Protein AF-A0A2G6I1L8-F1 (afdb_monomer_lite)

Foldseek 3Di:
DFADPPPRDDDDPVDQADPPPRHGTDDDPPPPDDPDDPPDPPPDDPDPDDPVRVLVVQLVCLVVVLVVVLVVLQVVCCVPVVDPQVSQLVNLVSVLVSQLSNLCSVCVPPVLSSLVSNLVSQLVNLCSCCVSVVHCPCSVVPVNVVSVVVSVVSVVVVVVVVVCVVVDPVVVVVVVVVVD

Secondary structure (DSSP, 8-state):
--B-TTT--B--TT-SB-TTT-PBP---------SS---PPPPPPPPPPPHHHHHHHHHHHHHHHHHHHHHHHHHHHHHHHSS-SHHHHHHHHHHHHHHHHHHHHH-TT-HHHHHHHHHHHHHHHHHHHHHHTT--TTIIIIIHHHHHHHHHHHHHHHHHHHHHHHH-HHHHHHHHHT--

Radius of gyration: 36.01 Å; chains: 1; bounding box: 36×86×84 Å

Structure (mmCIF, N/CA/C/O backbone):
data_AF-A0A2G6I1L8-F1
#
_entry.id   AF-A0A2G6I1L8-F1
#
loop_
_atom_site.group_PDB
_atom_site.id
_atom_site.type_symbol
_atom_site.label_atom_id
_atom_site.label_alt_id
_atom_site.label_comp_id
_atom_site.label_asym_id
_atom_site.label_entity_id
_atom_site.label_seq_id
_atom_site.pdbx_PDB_ins_code
_atom_site.Cartn_x
_atom_site.Cartn_y
_atom_site.Cartn_z
_atom_site.occupancy
_atom_site.B_iso_or_equiv
_atom_site.auth_seq_id
_atom_site.auth_comp_id
_atom_site.auth_asym_id
_atom_site.auth_atom_id
_atom_site.pdbx_PDB_model_num
ATOM 1 N N . MET A 1 1 ? -15.329 49.234 44.853 1.00 65.06 1 MET A N 1
ATOM 2 C CA . MET A 1 1 ? -14.761 49.860 46.062 1.00 65.06 1 MET A CA 1
ATOM 3 C C . MET A 1 1 ? -13.417 50.461 45.667 1.00 65.06 1 MET A C 1
ATOM 5 O O . MET A 1 1 ? -12.657 49.756 45.006 1.00 65.06 1 MET A O 1
ATOM 9 N N . PRO A 1 2 ? -13.180 51.765 45.887 1.00 75.75 2 PRO A N 1
ATOM 10 C CA . PRO A 1 2 ? -11.922 52.410 45.518 1.00 75.75 2 PRO A CA 1
ATOM 11 C C . PRO A 1 2 ? -10.806 52.133 46.539 1.00 75.75 2 PRO A C 1
ATOM 13 O O . PRO A 1 2 ? -11.040 52.040 47.739 1.00 75.75 2 PRO A O 1
ATOM 16 N N . TYR A 1 3 ? -9.571 52.053 46.046 1.00 84.62 3 TYR A N 1
ATOM 17 C CA . TYR A 1 3 ? -8.359 51.961 46.862 1.00 84.62 3 TYR A CA 1
ATOM 18 C C . TYR A 1 3 ? -7.550 53.249 46.721 1.00 84.62 3 TYR A C 1
ATOM 20 O O . TYR A 1 3 ? -7.507 53.856 45.646 1.00 84.62 3 TYR A O 1
ATOM 28 N N . CYS A 1 4 ? -6.861 53.664 47.782 1.00 85.12 4 CYS A N 1
ATOM 29 C CA . CYS A 1 4 ? -5.903 54.757 47.668 1.00 85.12 4 CYS A CA 1
ATOM 30 C C . CYS A 1 4 ? -4.628 54.264 46.967 1.00 85.12 4 CYS A C 1
ATOM 32 O O . CYS A 1 4 ? -3.923 53.406 47.489 1.00 85.12 4 CYS A O 1
ATOM 34 N N . SER A 1 5 ? -4.268 54.851 45.825 1.00 85.31 5 SER A N 1
ATOM 35 C CA . SER A 1 5 ? -3.046 54.489 45.087 1.00 85.31 5 SER A CA 1
ATOM 36 C C . SER A 1 5 ? -1.746 54.799 45.839 1.00 85.31 5 SER A C 1
ATOM 38 O O . SER A 1 5 ? -0.697 54.270 45.482 1.00 85.31 5 SER A O 1
ATOM 40 N N . ARG A 1 6 ? -1.797 55.656 46.871 1.00 84.44 6 ARG A N 1
ATOM 41 C CA . ARG A 1 6 ? -0.613 56.081 47.629 1.00 84.44 6 ARG A CA 1
ATOM 42 C C . ARG A 1 6 ? -0.332 55.218 48.857 1.00 84.44 6 ARG A C 1
ATOM 44 O O . ARG A 1 6 ? 0.824 54.895 49.097 1.00 84.44 6 ARG A O 1
ATOM 51 N N . CYS A 1 7 ? -1.355 54.870 49.638 1.00 88.31 7 CYS A N 1
ATOM 52 C CA . CYS A 1 7 ? -1.196 54.069 50.860 1.00 88.31 7 CYS A CA 1
ATOM 53 C C . CYS A 1 7 ? -1.769 52.647 50.755 1.00 88.31 7 CYS A C 1
ATOM 55 O O . CYS A 1 7 ? -1.546 51.845 51.654 1.00 88.31 7 CYS A O 1
ATOM 57 N N . GLY A 1 8 ? -2.501 52.325 49.683 1.00 83.75 8 GLY A N 1
ATOM 58 C CA . GLY A 1 8 ? -3.054 50.991 49.429 1.00 83.75 8 GLY A CA 1
ATOM 59 C C . GLY A 1 8 ? -4.278 50.620 50.269 1.00 83.75 8 GLY A C 1
ATOM 60 O O . GLY A 1 8 ? -4.779 49.508 50.139 1.00 83.75 8 GLY A O 1
ATOM 61 N N . VAL A 1 9 ? -4.772 51.524 51.119 1.00 88.88 9 VAL A N 1
ATOM 62 C CA . VAL A 1 9 ? -5.930 51.263 51.984 1.00 88.88 9 VAL A CA 1
ATOM 63 C C . VAL A 1 9 ? -7.230 51.371 51.193 1.00 88.88 9 VAL A C 1
ATOM 65 O O . VAL A 1 9 ? -7.396 52.262 50.352 1.00 88.88 9 VAL A O 1
ATOM 68 N N . GLU A 1 10 ? -8.140 50.445 51.478 1.00 85.69 10 GLU A N 1
ATOM 69 C CA . GLU A 1 10 ? -9.504 50.456 50.964 1.00 85.69 10 GLU A CA 1
ATOM 70 C C . GLU A 1 10 ? -10.312 51.555 51.646 1.00 85.69 10 GLU A C 1
ATOM 72 O O . GLU A 1 10 ? -10.283 51.706 52.869 1.00 85.69 10 GLU A O 1
ATOM 77 N N . VAL A 1 11 ? -11.003 52.353 50.844 1.00 83.75 11 VAL A N 1
ATOM 78 C CA . VAL A 1 11 ? -11.731 53.533 51.304 1.00 83.75 11 VAL A CA 1
ATOM 79 C C . VAL A 1 11 ? -13.155 53.483 50.782 1.00 83.75 11 VAL A C 1
ATOM 81 O O . VAL A 1 11 ? -13.421 52.981 49.689 1.00 83.75 11 VAL A O 1
ATOM 84 N N . ASP A 1 12 ? -14.077 54.000 51.585 1.00 81.00 12 ASP A N 1
ATOM 85 C CA . ASP A 1 12 ? -15.484 54.065 51.215 1.00 81.00 12 ASP A CA 1
ATOM 86 C C . ASP A 1 12 ? -15.660 54.966 49.970 1.00 81.00 12 ASP A C 1
ATOM 88 O O . ASP A 1 12 ? -15.014 56.019 49.892 1.00 81.00 12 ASP A O 1
ATOM 92 N N . PRO A 1 13 ? -16.476 54.580 48.970 1.00 76.81 13 PRO A N 1
ATOM 93 C CA . PRO A 1 13 ? -16.721 55.365 47.756 1.00 76.81 13 PRO A CA 1
ATOM 94 C C . PRO A 1 13 ? -17.152 56.824 47.963 1.00 76.81 13 PRO A C 1
ATOM 9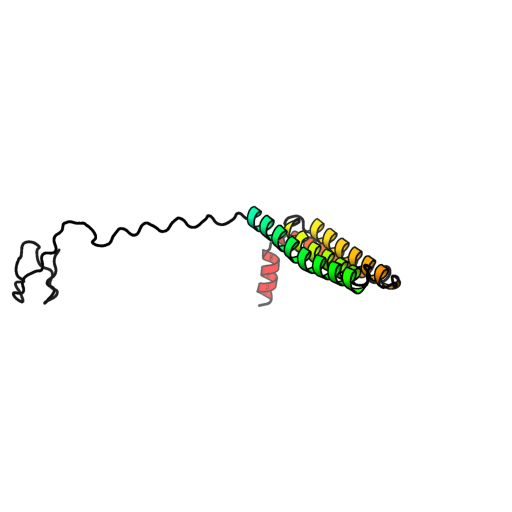6 O O . PRO A 1 13 ? -16.938 57.629 47.056 1.00 76.81 13 PRO A O 1
ATOM 99 N N . GLU A 1 14 ? -17.733 57.183 49.109 1.00 76.50 14 GLU A N 1
ATOM 100 C CA . GLU A 1 14 ? -18.149 58.568 49.394 1.00 76.50 14 GLU A CA 1
ATOM 101 C C . GLU A 1 14 ? -16.987 59.481 49.831 1.00 76.50 14 GLU A C 1
ATOM 103 O O . GLU A 1 14 ? -17.112 60.710 49.845 1.00 76.50 14 GLU A O 1
ATOM 108 N N . ILE A 1 15 ? -15.826 58.908 50.158 1.00 78.75 15 ILE A N 1
ATOM 109 C CA . ILE A 1 15 ? -14.671 59.653 50.658 1.00 78.75 15 ILE A CA 1
ATOM 110 C C . ILE A 1 15 ? -13.857 60.219 49.484 1.00 78.75 15 ILE A C 1
ATOM 112 O O . ILE A 1 15 ? -13.364 59.492 48.626 1.00 78.75 15 ILE A O 1
ATOM 116 N N . VAL A 1 16 ? -13.649 61.541 49.475 1.00 82.56 16 VAL A N 1
ATOM 117 C CA . VAL A 1 16 ? -12.893 62.244 48.414 1.00 82.56 16 VAL A CA 1
ATOM 118 C C . VAL A 1 16 ? -11.380 62.276 48.690 1.00 82.56 16 VAL A C 1
ATOM 120 O O . VAL A 1 16 ? -10.569 62.351 47.763 1.00 82.56 16 VAL A O 1
ATOM 123 N N . ARG A 1 17 ? -10.963 62.207 49.961 1.00 85.94 17 ARG A N 1
ATOM 124 C CA . ARG A 1 17 ? -9.549 62.218 50.381 1.00 85.94 17 ARG A CA 1
ATOM 125 C C . ARG A 1 17 ? -9.260 61.117 51.387 1.00 85.94 17 ARG A C 1
ATOM 127 O O . ARG A 1 17 ? -10.013 60.934 52.334 1.00 85.94 17 ARG A O 1
ATOM 134 N N . CYS A 1 18 ? -8.142 60.420 51.213 1.00 86.88 18 CYS A N 1
ATOM 135 C CA . CYS A 1 18 ? -7.742 59.355 52.126 1.00 86.88 18 CYS A CA 1
ATOM 136 C C . CYS A 1 18 ? -7.477 59.916 53.541 1.00 86.88 18 CYS A C 1
ATOM 138 O O . CYS A 1 18 ? -6.643 60.810 53.666 1.00 86.88 18 CYS A O 1
ATOM 140 N N . PRO A 1 19 ? -8.097 59.381 54.609 1.00 85.44 19 PRO A N 1
ATOM 141 C CA . PRO A 1 19 ? -7.918 59.895 55.971 1.00 85.44 19 PRO A CA 1
ATOM 142 C C . PRO A 1 19 ? -6.525 59.623 56.563 1.00 85.44 19 PRO A C 1
ATOM 144 O O . PRO A 1 19 ? -6.147 60.255 57.540 1.00 85.44 19 PRO A O 1
ATOM 147 N N . LEU A 1 20 ? -5.754 58.688 55.991 1.00 88.00 20 LEU A N 1
ATOM 148 C CA . LEU A 1 20 ? -4.426 58.318 56.502 1.00 88.00 20 LEU A CA 1
ATOM 149 C C . LEU A 1 20 ? -3.288 59.143 55.901 1.00 88.00 20 LEU A C 1
ATOM 151 O O . LEU A 1 20 ? -2.337 59.479 56.596 1.00 88.00 20 LEU A O 1
ATOM 155 N N . CYS A 1 21 ? -3.347 59.424 54.599 1.00 89.12 21 CYS A N 1
ATOM 156 C CA . CYS A 1 21 ? -2.261 60.105 53.886 1.00 89.12 21 CYS A CA 1
ATOM 157 C C . CYS A 1 21 ? -2.714 61.371 53.148 1.00 89.12 21 CYS A C 1
ATOM 159 O O . CYS A 1 21 ? -1.956 61.897 52.334 1.00 89.12 21 CYS A O 1
ATOM 161 N N . GLU A 1 22 ? -3.968 61.790 53.356 1.00 86.38 22 GLU A N 1
ATOM 162 C CA . GLU A 1 22 ? -4.627 62.989 52.805 1.00 86.38 22 GLU A CA 1
ATOM 163 C C . GLU A 1 22 ? -4.624 63.118 51.273 1.00 86.38 22 GLU A C 1
ATOM 165 O O . GLU A 1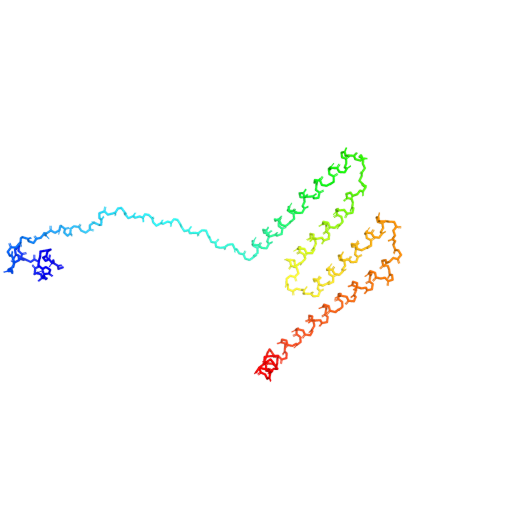 22 ? -5.022 64.142 50.710 1.00 86.38 22 GLU A O 1
ATOM 170 N N . ALA A 1 23 ? -4.214 62.061 50.572 1.00 85.88 23 ALA A N 1
ATOM 171 C CA . ALA A 1 23 ? -4.160 62.042 49.121 1.00 85.88 23 ALA A CA 1
ATOM 172 C C . ALA A 1 23 ? -5.583 62.031 48.531 1.00 85.88 23 ALA A C 1
ATOM 174 O O . ALA A 1 23 ? -6.447 61.309 49.044 1.00 85.88 23 ALA A O 1
ATOM 175 N N . PRO A 1 24 ? -5.842 62.793 47.451 1.00 85.56 24 PRO A N 1
ATOM 176 C CA . PRO A 1 24 ? -7.124 62.750 46.757 1.00 85.56 24 PRO A CA 1
ATOM 177 C C . PRO A 1 24 ? -7.344 61.366 46.136 1.00 85.56 24 PRO A C 1
ATOM 179 O O . PRO A 1 24 ? -6.439 60.803 45.512 1.00 85.56 24 PRO A O 1
ATOM 182 N N . ILE A 1 25 ? -8.541 60.813 46.316 1.00 83.50 25 ILE A N 1
ATOM 183 C CA . ILE A 1 25 ? -8.912 59.508 45.763 1.00 83.50 25 ILE A CA 1
ATOM 184 C C . ILE A 1 25 ? -9.285 59.699 44.293 1.00 83.50 25 ILE A C 1
ATOM 186 O O . ILE A 1 25 ? -10.096 60.558 43.948 1.00 83.50 25 ILE A O 1
ATOM 190 N N . GLN A 1 26 ? -8.669 58.910 43.410 1.00 74.94 26 GLN A N 1
ATOM 191 C CA . GLN A 1 26 ? -8.969 58.973 41.984 1.00 74.94 26 GLN A CA 1
ATOM 192 C C . GLN A 1 26 ? -10.348 58.366 41.719 1.00 74.94 26 GLN A C 1
ATOM 194 O O . GLN A 1 26 ? -10.545 57.158 41.842 1.00 74.94 26 GLN A O 1
ATOM 199 N N . GLN A 1 27 ? -11.303 59.210 41.341 1.00 66.56 27 GLN A N 1
ATOM 200 C CA . GLN A 1 27 ? -12.616 58.777 40.881 1.00 66.56 27 GLN A CA 1
ATOM 201 C C . GLN A 1 27 ? -12.495 58.355 39.414 1.00 66.56 27 GLN A C 1
ATOM 203 O O . GLN A 1 27 ? -12.490 59.200 38.519 1.00 66.56 27 GLN A O 1
ATOM 208 N N . LEU A 1 28 ? -12.368 57.052 39.146 1.00 64.56 28 LEU A N 1
ATOM 209 C CA . LEU A 1 28 ? -12.592 56.569 37.785 1.00 64.56 28 LEU A CA 1
ATOM 210 C C . LEU A 1 28 ? -14.095 56.658 37.486 1.00 64.56 28 LEU A C 1
ATOM 212 O O . LEU A 1 28 ? -14.893 56.159 38.285 1.00 64.56 28 LEU A O 1
ATOM 216 N N . PRO A 1 29 ? -14.507 57.260 36.356 1.00 60.34 29 PRO A N 1
ATOM 217 C CA . PRO A 1 29 ? -15.906 57.263 35.966 1.00 60.34 29 PRO A CA 1
ATOM 218 C C . PRO A 1 29 ? -16.372 55.816 35.784 1.00 60.34 29 PRO A C 1
ATOM 220 O O . PRO A 1 29 ? -15.907 55.106 34.896 1.00 60.34 29 PRO A O 1
ATOM 223 N N . LEU A 1 30 ? -17.325 55.390 36.616 1.00 57.62 30 LEU A N 1
ATOM 224 C CA . LEU A 1 30 ? -18.013 54.093 36.549 1.00 57.62 30 LEU A CA 1
ATOM 225 C C . LEU A 1 30 ? -18.976 54.000 35.348 1.00 57.62 30 LEU A C 1
ATOM 227 O O . LEU A 1 30 ? -19.937 53.234 35.369 1.00 57.62 30 LEU A O 1
ATOM 231 N N . ASN A 1 31 ? -18.737 54.764 34.281 1.00 55.53 31 ASN A N 1
ATOM 232 C CA . ASN A 1 31 ? -19.418 54.545 33.016 1.00 55.53 31 ASN A CA 1
ATOM 233 C C . ASN A 1 31 ? -18.776 53.303 32.396 1.00 55.53 31 ASN A C 1
ATOM 235 O O . ASN A 1 31 ? -17.720 53.386 31.775 1.00 55.53 31 ASN A O 1
ATOM 239 N N . GLY A 1 32 ? -19.392 52.149 32.664 1.00 53.53 32 GLY A N 1
ATOM 240 C CA . GLY A 1 32 ? -18.945 50.792 32.342 1.00 53.53 32 GLY A CA 1
ATOM 241 C C . GLY A 1 32 ? -18.814 50.471 30.851 1.00 53.53 32 GLY A C 1
ATOM 242 O O . GLY A 1 32 ? -19.417 49.519 30.365 1.00 53.53 32 GLY A O 1
ATOM 243 N N . GLY A 1 33 ? -18.004 51.232 30.126 1.00 55.03 33 GLY A N 1
ATOM 244 C CA . GLY A 1 33 ? -17.455 50.842 28.838 1.00 55.03 33 GLY A CA 1
ATOM 245 C C . GLY A 1 33 ? -16.011 50.406 29.036 1.00 55.03 33 GLY A C 1
ATOM 246 O O . GLY A 1 33 ? -15.174 51.200 29.457 1.00 55.03 33 GLY A O 1
ATOM 247 N N . ASN A 1 34 ? -15.704 49.144 28.738 1.00 57.38 34 ASN A N 1
ATOM 248 C CA . ASN A 1 34 ? -14.319 48.704 28.609 1.00 57.38 34 ASN A CA 1
ATOM 249 C C . ASN A 1 34 ? -13.639 49.591 27.536 1.00 57.38 34 ASN A C 1
ATOM 251 O O . ASN A 1 34 ? -14.162 49.653 26.423 1.00 57.38 34 ASN A O 1
ATOM 255 N N . PRO A 1 35 ? -12.515 50.283 27.818 1.00 58.03 35 PRO A N 1
ATOM 256 C CA . PRO A 1 35 ? -11.854 51.150 26.835 1.00 58.03 35 PRO A CA 1
ATOM 257 C C . PRO A 1 35 ? -11.272 50.374 25.644 1.00 58.03 35 PRO A C 1
ATOM 259 O O . PRO A 1 35 ? -10.864 50.968 24.648 1.00 58.03 35 PRO A O 1
ATOM 262 N N . TRP A 1 36 ? -11.204 49.045 25.748 1.00 56.31 36 TRP A N 1
ATOM 263 C CA . TRP A 1 36 ? -10.766 48.177 24.669 1.00 56.31 36 TRP A CA 1
ATOM 264 C C . TRP A 1 36 ? -11.929 47.836 23.732 1.00 56.31 36 TRP A C 1
ATOM 266 O O . TRP A 1 36 ? -12.944 47.331 24.221 1.00 56.31 36 TRP A O 1
ATOM 276 N N . PRO A 1 37 ? -11.793 48.021 22.396 1.00 63.28 37 PRO A N 1
ATOM 277 C CA . PRO A 1 37 ? -12.736 47.434 21.453 1.00 63.28 37 PRO A CA 1
ATOM 278 C C . PRO A 1 37 ? -12.864 45.951 21.780 1.00 63.28 37 PRO A C 1
ATOM 280 O O . PRO A 1 37 ? -11.851 45.259 21.929 1.00 63.28 37 PRO A O 1
ATOM 283 N N . ALA A 1 38 ? -14.099 45.472 21.928 1.00 66.12 38 ALA A N 1
ATOM 284 C CA . ALA A 1 38 ? -14.366 44.052 22.064 1.00 66.12 38 ALA A CA 1
ATOM 285 C C . ALA A 1 38 ? -13.671 43.359 20.888 1.00 66.12 38 ALA A C 1
ATOM 287 O O . ALA A 1 38 ? -14.089 43.524 19.742 1.00 66.12 38 ALA A O 1
ATOM 288 N N . LYS A 1 39 ? -12.552 42.666 21.147 1.00 65.81 39 LYS A N 1
ATOM 289 C CA . LYS A 1 39 ? -11.880 41.869 20.121 1.00 65.81 39 LYS A CA 1
ATOM 290 C C . LYS A 1 39 ? -12.954 40.947 19.566 1.00 65.81 39 LYS A C 1
ATOM 292 O O . LYS A 1 39 ? -13.464 40.110 20.310 1.00 65.81 39 LYS A O 1
ATOM 297 N N . ALA A 1 40 ? -13.325 41.148 18.300 1.00 70.56 40 ALA A N 1
ATOM 298 C CA . ALA A 1 40 ? -14.191 40.218 17.600 1.00 70.56 40 ALA A CA 1
ATOM 299 C C . ALA A 1 40 ? -13.601 38.829 17.838 1.00 70.56 40 ALA A C 1
ATOM 301 O O . ALA A 1 40 ? -12.397 38.630 17.640 1.00 70.56 40 ALA A O 1
ATOM 302 N N . ALA A 1 41 ? -14.417 37.920 18.375 1.00 72.12 41 ALA A N 1
ATOM 303 C CA . ALA A 1 41 ? -13.967 36.564 18.621 1.00 72.12 41 ALA A CA 1
ATOM 304 C C . ALA A 1 41 ? -13.346 36.042 17.314 1.00 72.12 41 ALA A C 1
ATOM 306 O O . ALA A 1 41 ? -13.941 36.252 16.250 1.00 72.12 41 ALA A O 1
ATOM 307 N N . PRO A 1 42 ? -12.139 35.446 17.356 1.00 74.50 42 PRO A N 1
ATOM 308 C CA . PRO A 1 42 ? -11.539 34.892 16.154 1.00 74.50 42 PRO A CA 1
ATOM 309 C C . PRO A 1 42 ? -12.542 33.937 15.494 1.00 74.50 42 PRO A C 1
ATOM 311 O O . PRO A 1 42 ? -13.305 33.274 16.209 1.00 74.50 42 PRO A O 1
ATOM 314 N N . PRO A 1 43 ? -12.588 33.890 14.150 1.00 78.62 43 PRO A N 1
ATOM 315 C CA . PRO A 1 43 ? -13.527 33.029 13.452 1.00 78.62 43 PRO A CA 1
ATOM 316 C C . PRO A 1 43 ? -13.380 31.589 13.962 1.00 78.62 43 PRO A C 1
ATOM 318 O O . PRO A 1 43 ? -12.257 31.171 14.272 1.00 78.62 43 PRO A O 1
ATOM 321 N N . PRO A 1 44 ? -14.486 30.829 14.068 1.00 80.12 44 PRO A N 1
ATOM 322 C CA . PRO A 1 44 ? -14.429 29.447 14.515 1.00 80.12 44 PRO A CA 1
ATOM 323 C C . PRO A 1 44 ? -13.403 28.672 13.693 1.00 80.12 44 PRO A C 1
ATOM 325 O O . PRO A 1 44 ? -13.379 28.773 12.464 1.00 80.12 44 PRO A O 1
ATOM 328 N N . LEU A 1 45 ? -12.559 27.892 14.368 1.00 79.25 45 LEU A N 1
ATOM 329 C CA . LEU A 1 45 ? -11.640 26.989 13.683 1.00 79.25 45 LEU A CA 1
ATOM 330 C C . LEU A 1 45 ? -12.446 26.033 12.788 1.00 79.25 45 LEU A C 1
ATOM 332 O O . LEU A 1 45 ? -13.499 25.548 13.218 1.00 79.25 45 LEU A O 1
ATOM 336 N N . PRO A 1 46 ? -11.974 25.737 11.562 1.00 79.19 46 PRO A N 1
ATOM 337 C CA . PRO A 1 46 ? -12.646 24.776 10.703 1.00 79.19 46 PRO A CA 1
ATOM 338 C C . PRO A 1 46 ? -12.764 23.433 11.427 1.00 79.19 46 PRO A C 1
ATOM 340 O O . PRO A 1 46 ? -11.831 22.995 12.108 1.00 79.19 46 PRO A O 1
ATOM 343 N N . ALA A 1 47 ? -13.921 22.786 11.283 1.00 78.56 47 ALA A N 1
ATOM 344 C CA . ALA A 1 47 ? -14.180 21.505 11.921 1.00 78.56 47 ALA A CA 1
ATOM 345 C C . ALA A 1 47 ? -13.098 20.476 11.531 1.00 78.56 47 ALA A C 1
ATOM 347 O O . ALA A 1 47 ? -12.639 20.455 10.381 1.00 78.56 47 ALA A O 1
ATOM 348 N N . PRO A 1 48 ? -12.665 19.612 12.466 1.00 80.88 48 PRO A N 1
ATOM 349 C CA . PRO A 1 48 ? -11.702 18.570 12.149 1.00 80.88 48 PRO A CA 1
ATOM 350 C C . PRO A 1 48 ? -12.283 17.639 11.078 1.00 80.88 48 PRO A C 1
ATOM 352 O O . PRO A 1 48 ? -13.392 17.134 11.229 1.00 80.88 48 PRO A O 1
ATOM 355 N N . ARG A 1 49 ? -11.507 17.383 10.014 1.00 82.75 49 ARG A N 1
ATOM 356 C CA . ARG A 1 49 ? -11.895 16.451 8.939 1.00 82.75 49 ARG A CA 1
ATOM 357 C C . ARG A 1 49 ? -12.312 15.099 9.503 1.00 82.75 49 ARG A C 1
ATOM 359 O O . ARG A 1 49 ? -11.600 14.554 10.364 1.00 82.75 49 ARG A O 1
ATOM 366 N N . SER A 1 50 ? -13.387 14.543 8.953 1.00 88.25 50 SER A N 1
ATOM 367 C CA . SER A 1 50 ? -13.876 13.210 9.296 1.00 88.25 50 SER A CA 1
ATOM 368 C C . SER A 1 50 ? -12.843 12.129 8.951 1.00 88.25 50 SER A C 1
ATOM 370 O O . SER A 1 50 ? -11.935 12.325 8.136 1.00 88.25 50 SER A O 1
ATOM 372 N N . THR A 1 51 ? -12.956 10.955 9.575 1.00 85.50 51 THR A N 1
ATOM 373 C CA . THR A 1 51 ? -12.070 9.817 9.277 1.00 85.50 51 THR A CA 1
ATOM 374 C C . THR A 1 51 ? -12.140 9.415 7.801 1.00 85.50 51 THR A C 1
ATOM 376 O O . THR A 1 51 ? -11.117 9.070 7.214 1.00 85.50 51 THR A O 1
ATOM 379 N N . GLU A 1 52 ? -13.318 9.509 7.187 1.00 87.38 52 GLU A N 1
ATOM 380 C CA . GLU A 1 52 ? -13.538 9.179 5.776 1.00 87.38 52 GLU A CA 1
ATOM 381 C C . GLU A 1 52 ? -12.853 10.182 4.847 1.00 87.38 52 GLU A C 1
ATOM 383 O O . GLU A 1 52 ? -12.126 9.773 3.942 1.00 87.38 52 GLU A O 1
ATOM 388 N N . GLU A 1 53 ? -12.976 11.481 5.127 1.00 88.75 53 GLU A N 1
ATOM 389 C CA . GLU A 1 53 ? -12.276 12.536 4.382 1.00 88.75 53 GLU A CA 1
ATOM 390 C C . GLU A 1 53 ? -10.757 12.402 4.497 1.00 88.75 53 GLU A C 1
ATOM 392 O O . GLU A 1 53 ? -10.039 12.588 3.515 1.00 88.75 53 GLU A O 1
ATOM 397 N N . ARG A 1 54 ? -10.245 12.043 5.681 1.00 87.88 54 ARG A N 1
ATOM 398 C CA . ARG A 1 54 ? -8.809 11.795 5.881 1.00 87.88 54 ARG A CA 1
ATOM 399 C C . ARG A 1 54 ? -8.323 10.603 5.059 1.00 87.88 54 ARG A C 1
ATOM 401 O O . ARG A 1 54 ? -7.261 10.693 4.450 1.00 87.88 54 ARG A O 1
ATOM 408 N N . ILE A 1 55 ? -9.086 9.508 5.020 1.00 88.81 55 ILE A N 1
ATOM 409 C CA . ILE A 1 55 ? -8.746 8.320 4.222 1.00 88.81 55 ILE A CA 1
ATOM 410 C C . ILE A 1 55 ? -8.829 8.631 2.725 1.00 88.81 55 ILE A C 1
ATOM 412 O O . ILE A 1 55 ? -7.947 8.218 1.973 1.00 88.81 55 ILE A O 1
ATOM 416 N N . ALA A 1 56 ? -9.854 9.362 2.284 1.00 90.62 56 ALA A N 1
ATOM 417 C CA . ALA A 1 56 ? -9.991 9.786 0.894 1.00 90.62 56 ALA A CA 1
ATOM 418 C C . ALA A 1 56 ? -8.814 10.675 0.471 1.00 90.62 56 ALA A C 1
ATOM 420 O O . ALA A 1 56 ? -8.168 10.401 -0.539 1.00 90.62 56 ALA A O 1
ATOM 421 N N . LEU A 1 57 ? -8.467 11.669 1.292 1.00 91.31 57 LEU A N 1
ATOM 422 C CA . LEU A 1 57 ? -7.317 12.536 1.054 1.00 91.31 57 LEU A CA 1
ATOM 423 C C . LEU A 1 57 ? -6.009 11.739 1.012 1.00 91.31 57 LEU A C 1
ATOM 425 O O . LEU A 1 57 ? -5.213 11.937 0.099 1.00 91.31 57 LEU A O 1
ATOM 429 N N . ALA A 1 58 ? -5.801 10.813 1.954 1.00 90.50 58 ALA A N 1
ATOM 430 C CA . ALA A 1 58 ? -4.622 9.953 1.968 1.00 90.50 58 ALA A CA 1
ATOM 431 C C . ALA A 1 58 ? -4.514 9.132 0.675 1.00 90.50 58 ALA A C 1
ATOM 433 O O . ALA A 1 58 ? -3.465 9.144 0.041 1.00 90.50 58 ALA A O 1
ATOM 434 N N . LYS A 1 59 ? -5.604 8.499 0.219 1.00 90.81 59 LYS A N 1
ATOM 435 C CA . LYS A 1 59 ? -5.622 7.742 -1.045 1.00 90.81 59 LYS A CA 1
ATOM 436 C C . LYS A 1 59 ? -5.263 8.616 -2.246 1.00 90.81 59 LYS A C 1
ATOM 438 O O . LYS A 1 59 ? -4.456 8.195 -3.077 1.00 90.81 59 LYS A O 1
ATOM 443 N N . THR A 1 60 ? -5.830 9.819 -2.332 1.00 92.44 60 THR A N 1
ATOM 444 C CA . THR A 1 60 ? -5.557 10.756 -3.430 1.00 92.44 60 THR A CA 1
ATOM 445 C C . THR A 1 60 ? -4.104 11.219 -3.418 1.00 92.44 60 THR A C 1
ATOM 447 O O . THR A 1 60 ? -3.435 11.138 -4.445 1.00 92.44 60 THR A O 1
ATOM 450 N N . LEU A 1 61 ? -3.591 11.645 -2.260 1.00 93.88 61 LEU A N 1
ATOM 451 C CA . LEU A 1 61 ? -2.209 12.109 -2.119 1.00 93.88 61 LEU A CA 1
ATOM 452 C C . LEU A 1 61 ? -1.203 10.992 -2.396 1.00 93.88 61 LEU A C 1
ATOM 454 O O . LEU A 1 61 ? -0.239 11.216 -3.122 1.00 93.88 61 LEU A O 1
ATOM 458 N N . THR A 1 62 ? -1.441 9.785 -1.879 1.00 92.56 62 THR A N 1
ATOM 459 C CA . THR A 1 62 ? -0.603 8.618 -2.171 1.00 92.56 62 THR A CA 1
ATOM 460 C C . THR A 1 62 ? -0.612 8.313 -3.666 1.00 92.56 62 THR A C 1
ATOM 462 O O . THR A 1 62 ? 0.448 8.170 -4.262 1.00 92.56 62 THR A O 1
ATOM 465 N N . THR A 1 63 ? -1.783 8.269 -4.303 1.00 93.06 63 THR A N 1
ATOM 466 C CA . THR A 1 63 ? -1.882 7.964 -5.740 1.00 93.06 63 THR A CA 1
ATOM 467 C C . THR A 1 63 ? -1.168 9.006 -6.590 1.00 93.06 63 THR A C 1
ATOM 469 O O . THR A 1 63 ? -0.368 8.645 -7.449 1.00 93.06 63 THR A O 1
ATOM 472 N N . LEU A 1 64 ? -1.381 10.291 -6.312 1.00 94.44 64 LEU A N 1
ATOM 473 C CA . LEU A 1 64 ? -0.700 11.367 -7.025 1.00 94.44 64 LEU A CA 1
ATOM 474 C C . LEU A 1 64 ? 0.819 11.329 -6.793 1.00 94.44 64 LEU A C 1
ATOM 476 O O . LEU A 1 64 ? 1.589 11.493 -7.737 1.00 94.44 64 LEU A O 1
ATOM 480 N N . GLY A 1 65 ? 1.246 11.044 -5.560 1.00 95.25 65 GLY A N 1
ATOM 481 C CA . GLY A 1 65 ? 2.655 10.928 -5.187 1.00 95.25 65 GLY A CA 1
ATOM 482 C C . GLY A 1 65 ? 3.400 9.813 -5.923 1.00 95.25 65 GLY A C 1
ATOM 483 O O . GLY A 1 65 ? 4.577 9.984 -6.215 1.00 95.25 65 GLY A O 1
ATOM 484 N N . PHE A 1 66 ? 2.728 8.712 -6.276 1.00 95.62 66 PHE A N 1
ATOM 485 C CA . PHE A 1 66 ? 3.304 7.644 -7.107 1.00 95.62 66 PHE A CA 1
ATOM 486 C C . PHE A 1 66 ? 3.163 7.904 -8.614 1.00 95.62 66 PHE A C 1
ATOM 488 O O . PHE A 1 66 ? 4.012 7.466 -9.390 1.00 95.62 66 PHE A O 1
ATOM 495 N N . LEU A 1 67 ? 2.135 8.645 -9.040 1.00 95.12 67 LEU A N 1
ATOM 496 C CA . LEU A 1 67 ? 1.914 8.974 -10.450 1.00 95.12 67 LEU A CA 1
ATOM 497 C C . LEU A 1 67 ? 3.033 9.860 -11.021 1.00 95.12 67 LEU A C 1
ATOM 499 O O . LEU A 1 67 ? 3.444 9.672 -12.162 1.00 95.12 67 LEU A O 1
ATOM 503 N N . ILE A 1 68 ? 3.535 10.807 -10.224 1.00 95.62 68 ILE A N 1
ATOM 504 C CA . ILE A 1 68 ? 4.600 11.738 -10.625 1.00 95.62 68 ILE A CA 1
ATOM 505 C C . ILE A 1 68 ? 5.913 11.008 -10.972 1.00 95.62 68 ILE A C 1
ATOM 507 O O . ILE A 1 68 ? 6.388 11.156 -12.095 1.00 95.62 68 ILE A O 1
ATOM 511 N N . PRO A 1 69 ? 6.528 10.200 -10.085 1.00 95.62 69 PRO A N 1
ATOM 512 C CA . PRO A 1 69 ? 7.748 9.479 -10.437 1.00 95.62 69 PRO A CA 1
ATOM 513 C C . PRO A 1 69 ? 7.513 8.461 -11.561 1.00 95.62 69 PRO A C 1
ATOM 515 O O . PRO A 1 69 ? 8.388 8.294 -12.407 1.00 95.62 69 PRO A O 1
ATOM 518 N N . ALA A 1 70 ? 6.335 7.829 -11.626 1.00 95.25 70 ALA A N 1
ATOM 519 C CA . ALA A 1 70 ? 5.991 6.914 -12.714 1.00 95.25 70 ALA A CA 1
ATOM 520 C C . ALA A 1 70 ? 5.980 7.620 -14.081 1.00 95.25 70 ALA A C 1
ATOM 522 O O . ALA A 1 70 ? 6.573 7.119 -15.038 1.00 95.25 70 ALA A O 1
ATOM 523 N N . SER A 1 71 ? 5.359 8.801 -14.171 1.00 94.38 71 SER A N 1
ATOM 524 C CA . SER A 1 71 ? 5.309 9.572 -15.416 1.00 94.38 71 SER A CA 1
ATOM 525 C C . SER A 1 71 ? 6.683 10.100 -15.820 1.00 94.38 71 SER A C 1
ATOM 527 O O . SER A 1 71 ? 7.022 10.048 -17.003 1.00 94.38 71 SER A O 1
ATOM 529 N N . ILE A 1 72 ? 7.499 10.538 -14.856 1.00 95.25 72 ILE A N 1
ATOM 530 C CA . ILE A 1 72 ? 8.871 10.992 -15.106 1.00 95.25 72 ILE A CA 1
ATOM 531 C C . ILE A 1 72 ? 9.703 9.850 -15.688 1.00 95.25 72 ILE A C 1
ATOM 533 O O . ILE A 1 72 ? 10.257 10.005 -16.772 1.00 95.25 72 ILE A O 1
ATOM 537 N N . VAL A 1 73 ? 9.760 8.695 -15.019 1.00 94.88 73 VAL A N 1
ATOM 538 C CA . VAL A 1 73 ? 10.594 7.565 -15.466 1.00 94.88 73 VAL A CA 1
ATOM 539 C C . VAL A 1 73 ? 10.163 7.067 -16.846 1.00 94.88 73 VAL A C 1
ATOM 541 O O . VAL A 1 73 ? 11.011 6.830 -17.705 1.00 94.88 73 VAL A O 1
ATOM 544 N N . MET A 1 74 ? 8.854 6.966 -17.085 1.00 93.44 74 MET A N 1
ATOM 545 C CA . MET A 1 74 ? 8.318 6.575 -18.389 1.00 93.44 74 MET A CA 1
ATOM 546 C C . MET A 1 74 ? 8.683 7.585 -19.486 1.00 93.44 74 MET A C 1
ATOM 548 O O . MET A 1 74 ? 9.085 7.187 -20.577 1.00 93.44 74 MET A O 1
ATOM 552 N N . SER A 1 75 ? 8.588 8.886 -19.192 1.00 93.38 75 SER A N 1
ATOM 553 C CA . SER A 1 75 ? 8.945 9.944 -20.144 1.00 93.38 75 SER A CA 1
ATOM 554 C C . SER A 1 75 ? 10.439 9.923 -20.458 1.00 93.38 75 SER A C 1
ATOM 556 O O . SER A 1 75 ? 10.816 9.976 -21.624 1.00 93.38 75 SER A O 1
ATOM 558 N N . VAL A 1 76 ? 11.295 9.807 -19.438 1.00 93.62 76 VAL A N 1
ATOM 559 C CA . VAL A 1 76 ? 12.756 9.768 -19.609 1.00 93.62 76 VAL A CA 1
ATOM 560 C C . VAL A 1 76 ? 13.165 8.589 -20.488 1.00 93.62 76 VAL A C 1
ATOM 562 O O . VAL A 1 76 ? 13.916 8.781 -21.440 1.00 93.62 76 VAL A O 1
ATOM 565 N N . ASP A 1 77 ? 12.652 7.389 -20.219 1.00 93.31 77 ASP A N 1
ATOM 566 C CA . ASP A 1 77 ? 12.978 6.211 -21.030 1.00 93.31 77 ASP A CA 1
ATOM 567 C C . ASP A 1 77 ? 12.479 6.357 -22.473 1.00 93.31 77 ASP A C 1
ATOM 569 O O . ASP A 1 77 ? 13.199 6.043 -23.419 1.00 93.31 77 ASP A O 1
ATOM 573 N N . TRP A 1 78 ? 11.290 6.930 -22.662 1.00 93.19 78 TRP A N 1
ATOM 574 C CA . TRP A 1 78 ? 10.779 7.217 -23.998 1.00 93.19 78 TRP A CA 1
ATOM 575 C C . TRP A 1 78 ? 11.670 8.197 -24.774 1.00 93.19 78 TRP A C 1
ATOM 577 O O . TRP A 1 78 ? 11.999 7.937 -25.929 1.00 93.19 78 TRP A O 1
ATOM 587 N N . PHE A 1 79 ? 12.093 9.302 -24.154 1.00 93.19 79 PHE A N 1
ATOM 588 C CA . PHE A 1 79 ? 12.926 10.310 -24.818 1.00 93.19 79 PHE A CA 1
ATOM 589 C C . PHE A 1 79 ? 14.362 9.843 -25.071 1.00 93.19 79 PHE A C 1
ATOM 591 O O . PHE A 1 79 ? 14.950 10.232 -26.078 1.00 93.19 79 PHE A O 1
ATOM 598 N N . VAL A 1 80 ? 14.931 9.029 -24.179 1.00 90.69 80 VAL A N 1
ATOM 599 C CA . VAL A 1 80 ? 16.315 8.546 -24.304 1.00 90.69 80 VAL A CA 1
ATOM 600 C C . VAL A 1 80 ? 16.401 7.333 -25.228 1.00 90.69 80 VAL A C 1
ATOM 602 O O . VAL A 1 80 ? 17.260 7.283 -26.105 1.00 90.69 80 VAL A O 1
ATOM 605 N N . SER A 1 81 ? 15.515 6.357 -25.041 1.00 85.88 81 SER A N 1
ATOM 606 C CA . SER A 1 81 ? 15.612 5.040 -25.677 1.00 85.88 81 SER A CA 1
ATOM 607 C C . SER A 1 81 ? 14.668 4.879 -26.874 1.00 85.88 81 SER A C 1
ATOM 609 O O . SER A 1 81 ? 14.793 3.914 -27.631 1.00 85.88 81 SER A O 1
ATOM 611 N N . GLY A 1 82 ? 13.666 5.756 -27.025 1.00 83.69 82 GLY A N 1
ATOM 612 C CA . GLY A 1 82 ? 12.595 5.621 -28.025 1.00 83.69 82 GLY A CA 1
ATOM 613 C C . GLY A 1 82 ? 11.689 4.398 -27.819 1.00 83.69 82 GLY A C 1
ATOM 614 O O . GLY A 1 82 ? 10.859 4.090 -28.674 1.00 83.69 82 GLY A O 1
ATOM 615 N N . ARG A 1 83 ? 11.876 3.656 -26.719 1.00 83.00 83 ARG A N 1
ATOM 616 C CA . ARG A 1 83 ? 11.179 2.414 -26.359 1.00 83.00 83 ARG A CA 1
ATOM 617 C C . ARG A 1 83 ? 11.119 2.292 -24.840 1.00 83.00 83 ARG A C 1
ATOM 619 O O . ARG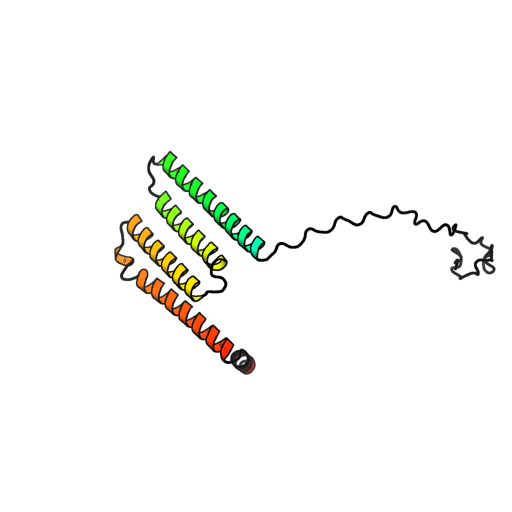 A 1 83 ? 12.027 2.742 -24.157 1.00 83.00 83 ARG A O 1
ATOM 626 N N . LEU A 1 84 ? 10.089 1.624 -24.325 1.00 83.81 84 LEU A N 1
ATOM 627 C CA . LEU A 1 84 ? 9.979 1.312 -22.899 1.00 83.81 84 LEU A CA 1
ATOM 628 C C . LEU A 1 84 ? 10.772 0.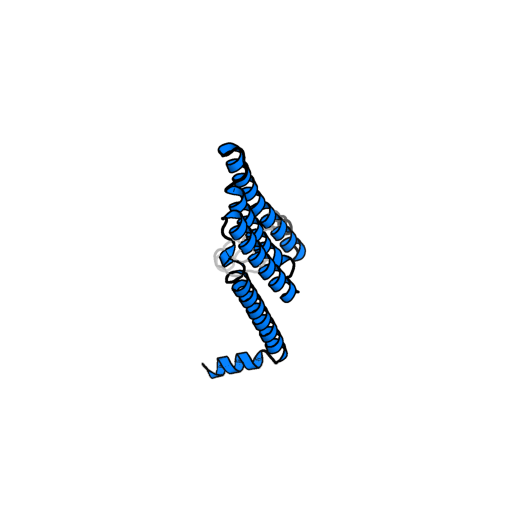039 -22.594 1.00 83.81 84 LEU A C 1
ATOM 630 O O . LEU A 1 84 ? 10.358 -1.056 -22.971 1.00 83.81 84 LEU A O 1
ATOM 634 N N . THR A 1 85 ? 11.927 0.188 -21.953 1.00 85.06 85 THR A N 1
ATOM 635 C CA . THR A 1 85 ? 12.847 -0.913 -21.644 1.00 85.06 85 THR A CA 1
ATOM 636 C C . THR A 1 85 ? 13.056 -1.027 -20.136 1.00 85.06 85 THR A C 1
ATOM 638 O O . THR A 1 85 ? 12.405 -1.840 -19.480 1.00 85.06 85 THR A O 1
ATOM 641 N N . TRP A 1 86 ? 13.903 -0.181 -19.552 1.00 88.00 86 TRP A N 1
ATOM 642 C CA . TRP A 1 86 ? 14.205 -0.186 -18.119 1.00 88.00 86 TRP A CA 1
ATOM 643 C C . TRP A 1 86 ? 13.090 0.453 -17.283 1.00 88.00 86 TRP A C 1
ATOM 645 O O . TRP A 1 86 ? 12.900 0.070 -16.125 1.00 88.00 86 TRP A O 1
ATOM 655 N N . SER A 1 87 ? 12.299 1.362 -17.864 1.00 92.69 87 SER A N 1
ATOM 656 C CA . SER A 1 87 ? 11.162 1.973 -17.163 1.00 92.69 87 SER A CA 1
ATOM 657 C C . SER A 1 87 ? 10.107 0.953 -16.744 1.00 92.69 87 SER A C 1
ATOM 659 O O . SER A 1 87 ? 9.484 1.141 -15.705 1.00 92.69 87 SER A O 1
ATOM 661 N N . LEU A 1 88 ? 9.936 -0.154 -17.476 1.00 92.00 88 LEU A N 1
ATOM 662 C CA . LEU A 1 88 ? 8.952 -1.193 -17.147 1.00 92.00 88 LEU A CA 1
ATOM 663 C C . LEU A 1 88 ? 9.245 -1.861 -15.799 1.00 92.00 88 LEU A C 1
ATOM 665 O O . LEU A 1 88 ? 8.324 -2.097 -15.014 1.00 92.00 88 LEU A O 1
ATOM 669 N N . LEU A 1 89 ? 10.521 -2.116 -15.497 1.00 92.88 89 LEU A N 1
ATOM 670 C CA . LEU A 1 89 ? 10.940 -2.650 -14.199 1.00 92.88 89 LEU A CA 1
ATOM 671 C C . LEU A 1 89 ? 10.629 -1.656 -13.077 1.00 92.88 89 LEU A C 1
ATOM 673 O O . LEU A 1 89 ? 10.026 -2.019 -12.068 1.00 92.88 89 LEU A O 1
ATOM 677 N N . VAL A 1 90 ? 10.977 -0.383 -13.280 1.00 94.81 90 VAL A N 1
ATOM 678 C CA . VAL A 1 90 ? 10.730 0.674 -12.290 1.00 94.81 90 VAL A CA 1
ATOM 679 C C . VAL A 1 90 ? 9.231 0.885 -12.066 1.00 94.81 90 VAL A C 1
ATOM 681 O O . VAL A 1 90 ? 8.787 0.964 -10.921 1.00 94.81 90 VAL A O 1
ATOM 684 N N . LEU A 1 91 ? 8.435 0.916 -13.137 1.00 95.88 91 LEU A N 1
ATOM 685 C CA . LEU A 1 91 ? 6.979 1.043 -13.080 1.00 95.88 91 LEU A CA 1
ATOM 686 C C . LEU A 1 91 ? 6.345 -0.121 -12.319 1.00 95.88 91 LEU A C 1
ATOM 688 O O . LEU A 1 91 ? 5.468 0.105 -11.490 1.00 95.88 91 LEU A O 1
ATOM 692 N N . SER A 1 92 ? 6.822 -1.346 -12.537 1.00 95.25 92 SER A N 1
ATOM 693 C CA . SER A 1 92 ? 6.327 -2.530 -11.826 1.00 95.25 92 SER A CA 1
ATOM 694 C C . SER A 1 92 ? 6.555 -2.413 -10.316 1.00 95.25 92 SER A C 1
ATOM 696 O O . SER A 1 92 ? 5.635 -2.641 -9.527 1.00 95.25 92 SER A O 1
ATOM 698 N N . CYS A 1 93 ? 7.743 -1.959 -9.906 1.00 96.12 93 CYS A N 1
ATOM 699 C CA . CYS A 1 93 ? 8.057 -1.690 -8.502 1.00 96.12 93 CYS A CA 1
ATOM 700 C C . CYS A 1 93 ? 7.206 -0.549 -7.921 1.00 96.12 93 CYS A C 1
ATOM 702 O O . CYS A 1 93 ? 6.703 -0.669 -6.803 1.00 96.12 93 CYS A O 1
ATOM 704 N N . LEU A 1 94 ? 7.007 0.541 -8.671 1.00 96.88 94 LEU A N 1
ATOM 705 C CA . LEU A 1 94 ? 6.178 1.672 -8.240 1.00 96.88 94 LEU A CA 1
ATOM 706 C C . LEU A 1 94 ? 4.711 1.270 -8.059 1.00 96.88 94 LEU A C 1
ATOM 708 O O . LEU A 1 94 ? 4.099 1.648 -7.063 1.00 96.88 94 LEU A O 1
ATOM 712 N N . VAL A 1 95 ? 4.156 0.474 -8.976 1.00 97.12 95 VAL A N 1
ATOM 713 C CA . VAL A 1 95 ? 2.781 -0.037 -8.875 1.00 97.12 95 VAL A CA 1
ATOM 714 C C . VAL A 1 95 ? 2.633 -0.960 -7.668 1.00 97.12 95 VAL A C 1
ATOM 716 O O . VAL A 1 95 ? 1.680 -0.808 -6.903 1.00 97.12 95 VAL A O 1
ATOM 719 N N . ALA A 1 96 ? 3.579 -1.876 -7.446 1.00 97.06 96 ALA A N 1
ATOM 720 C CA . ALA A 1 96 ? 3.554 -2.748 -6.275 1.00 97.06 96 ALA A CA 1
ATOM 721 C C . ALA A 1 96 ? 3.651 -1.948 -4.963 1.00 97.06 96 ALA A C 1
ATOM 723 O O . ALA A 1 96 ? 2.885 -2.194 -4.030 1.00 97.06 96 ALA A O 1
ATOM 724 N N . ALA A 1 97 ? 4.528 -0.943 -4.902 1.00 96.88 97 ALA A N 1
ATOM 725 C CA . ALA A 1 97 ? 4.651 -0.057 -3.746 1.00 96.88 97 ALA A CA 1
ATOM 726 C C . ALA A 1 97 ? 3.371 0.764 -3.502 1.00 96.88 97 ALA A C 1
ATOM 728 O O . ALA A 1 97 ? 2.916 0.881 -2.360 1.00 96.88 97 ALA A O 1
ATOM 729 N N . TRP A 1 98 ? 2.749 1.274 -4.567 1.00 97.25 98 TRP A N 1
ATOM 730 C CA . TRP A 1 98 ? 1.467 1.973 -4.492 1.00 97.25 98 TRP A CA 1
ATOM 731 C C . TRP A 1 98 ? 0.352 1.063 -3.958 1.00 97.25 98 TRP A C 1
ATOM 733 O O . TRP A 1 98 ? -0.380 1.462 -3.048 1.00 97.25 98 TRP A O 1
ATOM 743 N N . LEU A 1 99 ? 0.257 -0.180 -4.442 1.00 97.12 99 LEU A N 1
ATOM 744 C CA . LEU A 1 99 ? -0.687 -1.171 -3.918 1.00 97.12 99 LEU A CA 1
ATOM 745 C C . LEU A 1 99 ? -0.432 -1.448 -2.431 1.00 97.12 99 LEU A C 1
ATOM 747 O O . LEU A 1 99 ? -1.369 -1.392 -1.635 1.00 97.12 99 LEU A O 1
ATOM 751 N N . CYS A 1 100 ? 0.822 -1.648 -2.021 1.00 95.75 100 CYS A N 1
ATOM 752 C CA . CYS A 1 100 ? 1.180 -1.827 -0.612 1.00 95.75 100 CYS A CA 1
ATOM 753 C C . C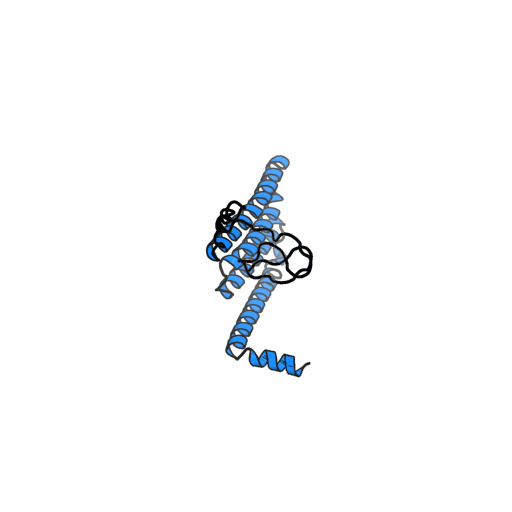YS A 1 100 ? 0.743 -0.648 0.276 1.00 95.75 100 CYS A C 1
ATOM 755 O O . CYS A 1 100 ? 0.359 -0.866 1.425 1.00 95.75 100 CYS A O 1
ATOM 757 N N . ALA A 1 101 ? 0.749 0.582 -0.245 1.00 94.56 101 ALA A N 1
ATOM 758 C CA . ALA A 1 101 ? 0.296 1.768 0.481 1.00 94.56 101 ALA A CA 1
ATOM 759 C C . ALA A 1 101 ? -1.241 1.916 0.513 1.00 94.56 101 ALA A C 1
ATOM 761 O O . ALA A 1 101 ? -1.808 2.302 1.538 1.00 94.56 101 ALA A O 1
ATOM 762 N N . ILE A 1 102 ? -1.936 1.594 -0.583 1.00 94.44 102 ILE A N 1
ATOM 763 C CA . ILE A 1 102 ? -3.396 1.758 -0.699 1.00 94.44 102 ILE A CA 1
ATOM 764 C C . ILE A 1 102 ? -4.169 0.617 -0.033 1.00 94.44 102 ILE A C 1
ATOM 766 O O . ILE A 1 102 ? -5.208 0.859 0.590 1.00 94.44 102 ILE A O 1
ATOM 770 N N . LEU A 1 103 ? -3.690 -0.623 -0.129 1.00 94.88 103 LEU A N 1
ATOM 771 C CA . LEU A 1 103 ? -4.404 -1.801 0.370 1.00 94.88 103 LEU A CA 1
ATOM 772 C C . LEU A 1 103 ? -4.760 -1.715 1.872 1.00 94.88 103 LEU A C 1
ATOM 774 O O . LEU A 1 103 ? -5.913 -2.011 2.207 1.00 94.88 103 LEU A O 1
ATOM 778 N N . PRO A 1 104 ? -3.884 -1.243 2.786 1.00 92.19 104 PRO A N 1
ATOM 779 C CA . PRO A 1 104 ? -4.237 -1.036 4.196 1.00 92.19 104 PRO A CA 1
ATOM 780 C C . PRO A 1 104 ? -5.369 -0.016 4.413 1.00 92.19 104 PRO A C 1
ATOM 782 O O . PRO A 1 104 ? -6.197 -0.178 5.317 1.00 92.19 104 PRO A O 1
ATOM 785 N N . LEU A 1 105 ? -5.442 1.014 3.559 1.00 91.00 105 LEU A N 1
ATOM 786 C CA . LEU A 1 105 ? -6.485 2.048 3.589 1.00 91.00 105 LEU A CA 1
ATOM 787 C C . LEU A 1 105 ? -7.828 1.550 3.031 1.00 91.00 105 LEU A C 1
ATOM 789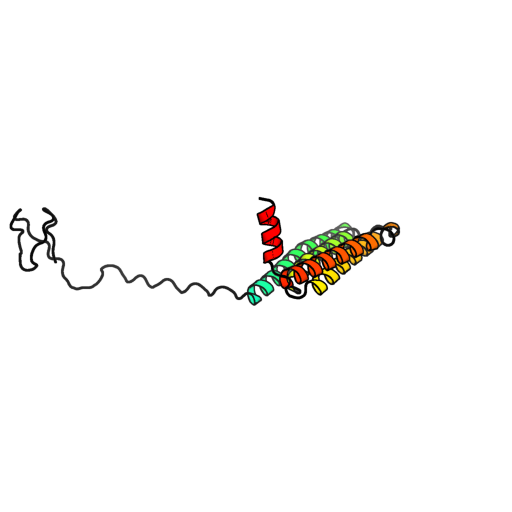 O O . LEU A 1 105 ? -8.873 2.146 3.295 1.00 91.00 105 LEU A O 1
ATOM 793 N N . VAL A 1 106 ? -7.818 0.492 2.218 1.00 91.25 106 VAL A N 1
ATOM 794 C CA . VAL A 1 106 ? -9.026 -0.124 1.645 1.00 91.25 106 VAL A CA 1
ATOM 795 C C . VAL A 1 106 ? -9.547 -1.248 2.542 1.00 91.25 106 VAL A C 1
ATOM 797 O O . VAL A 1 106 ? -10.744 -1.325 2.815 1.00 91.25 106 VAL A O 1
ATOM 800 N N . PHE A 1 107 ? -8.658 -2.101 3.051 1.00 92.38 107 PHE A N 1
ATOM 801 C CA . PHE A 1 107 ? -9.011 -3.311 3.797 1.00 92.38 107 PHE A CA 1
ATOM 802 C C . PHE A 1 107 ? -8.892 -3.165 5.320 1.00 92.38 107 PHE A C 1
ATOM 804 O O . PHE A 1 107 ? -8.697 -4.154 6.029 1.00 92.38 107 PHE A O 1
ATOM 811 N N . THR A 1 108 ? -9.089 -1.960 5.857 1.00 84.00 108 THR A N 1
ATOM 812 C CA . THR A 1 108 ? -8.864 -1.630 7.279 1.00 84.00 108 THR A CA 1
ATOM 813 C C . THR A 1 108 ? -9.594 -2.557 8.266 1.00 84.00 108 THR A C 1
ATOM 815 O O . THR A 1 108 ? -9.092 -2.823 9.354 1.00 84.00 108 THR A O 1
ATOM 818 N N . ARG A 1 109 ? -10.764 -3.107 7.900 1.00 87.81 109 ARG A N 1
ATOM 819 C CA . ARG A 1 109 ? -11.527 -4.061 8.740 1.00 87.81 109 ARG A CA 1
ATOM 820 C C . ARG A 1 109 ? -11.465 -5.523 8.279 1.00 87.81 109 ARG A C 1
ATOM 822 O O . ARG A 1 109 ? -12.058 -6.395 8.918 1.00 87.81 109 ARG A O 1
ATOM 829 N N . ARG A 1 110 ? -10.748 -5.821 7.193 1.00 92.31 110 ARG A N 1
ATOM 830 C CA . ARG A 1 110 ? -10.688 -7.149 6.557 1.00 92.31 110 ARG A CA 1
ATOM 831 C C . ARG A 1 110 ? -9.230 -7.621 6.433 1.00 92.31 110 ARG A C 1
ATOM 833 O O . ARG A 1 110 ? -8.691 -7.640 5.331 1.00 92.31 110 ARG A O 1
ATOM 840 N N . PRO A 1 111 ? -8.581 -8.038 7.537 1.00 92.06 111 PRO A N 1
ATOM 841 C CA . PRO A 1 111 ? -7.151 -8.340 7.530 1.00 92.06 111 PRO A CA 1
ATOM 842 C C . PRO A 1 111 ? -6.790 -9.551 6.664 1.00 92.06 111 PRO A C 1
ATOM 844 O O . PRO A 1 111 ? -5.724 -9.552 6.072 1.00 92.06 111 PRO A O 1
ATOM 847 N N . TYR A 1 112 ? -7.671 -10.548 6.512 1.00 94.38 112 TYR A N 1
ATOM 848 C CA . TYR A 1 112 ? -7.410 -11.656 5.583 1.00 94.38 112 TYR A CA 1
ATOM 849 C C . TYR A 1 112 ? -7.425 -11.194 4.124 1.00 94.38 112 TYR A C 1
ATOM 851 O O . TYR A 1 112 ? -6.542 -11.570 3.365 1.00 94.38 112 TYR A O 1
ATOM 859 N N . SER A 1 113 ? -8.372 -10.328 3.742 1.00 95.94 113 SER A N 1
ATOM 860 C CA . SER A 1 113 ? -8.388 -9.727 2.402 1.00 95.94 113 SER A CA 1
ATOM 861 C C . SER A 1 113 ? -7.147 -8.867 2.159 1.00 95.94 113 SER A C 1
ATOM 863 O O . SER A 1 113 ? -6.593 -8.910 1.065 1.00 95.94 113 SER A O 1
ATOM 865 N N . LEU A 1 114 ? -6.679 -8.140 3.182 1.00 95.75 114 LEU A N 1
ATOM 866 C CA . LEU A 1 114 ? -5.428 -7.383 3.119 1.00 95.75 114 LEU A CA 1
ATOM 867 C C . LEU A 1 114 ? -4.224 -8.301 2.874 1.00 95.75 114 LEU A C 1
ATOM 869 O O . LEU A 1 114 ? -3.460 -8.051 1.950 1.00 95.75 114 LEU A O 1
ATOM 873 N N . ILE A 1 115 ? -4.081 -9.368 3.667 1.00 96.56 115 ILE A N 1
ATOM 874 C CA . ILE A 1 115 ? -2.968 -10.321 3.550 1.00 96.56 115 ILE A CA 1
ATOM 875 C C . ILE A 1 115 ? -2.961 -10.970 2.169 1.00 96.56 115 ILE A C 1
ATOM 877 O O . ILE A 1 115 ? -1.946 -10.911 1.488 1.00 96.56 115 ILE A O 1
ATOM 881 N N . VAL A 1 116 ? -4.097 -11.509 1.717 1.00 97.31 116 VAL A N 1
ATOM 882 C CA . VAL A 1 116 ? -4.200 -12.139 0.390 1.00 97.31 116 VAL A CA 1
ATOM 883 C C . VAL A 1 116 ? -3.836 -11.149 -0.717 1.00 97.31 116 VAL A C 1
ATOM 885 O O . VAL A 1 116 ? -3.090 -11.503 -1.624 1.00 97.31 116 VAL A O 1
ATOM 888 N N . SER A 1 117 ? -4.303 -9.900 -0.624 1.00 97.25 117 SER A N 1
ATOM 889 C CA . SER A 1 117 ? -3.992 -8.874 -1.627 1.00 97.25 117 SER A CA 1
ATOM 890 C C . SER A 1 117 ? -2.506 -8.499 -1.636 1.00 97.25 117 SER A C 1
ATOM 892 O O . SER A 1 117 ? -1.928 -8.337 -2.708 1.00 97.25 117 SER A O 1
ATOM 894 N N . LEU A 1 118 ? -1.867 -8.390 -0.465 1.00 97.25 118 LEU A N 1
ATOM 895 C CA . LEU A 1 118 ? -0.432 -8.099 -0.355 1.00 97.25 118 LEU A CA 1
ATOM 896 C C . LEU A 1 118 ? 0.422 -9.268 -0.855 1.00 97.25 118 LEU A C 1
ATOM 898 O O . LEU A 1 118 ? 1.366 -9.048 -1.608 1.00 97.25 118 LEU A O 1
ATOM 902 N N . THR A 1 119 ? 0.066 -10.505 -0.503 1.00 97.31 119 THR A N 1
ATOM 903 C CA . THR A 1 119 ? 0.747 -11.708 -0.998 1.00 97.31 119 THR A CA 1
ATOM 904 C C . THR A 1 119 ? 0.611 -11.836 -2.514 1.00 97.31 119 THR A C 1
ATOM 906 O O . THR A 1 119 ? 1.602 -12.091 -3.191 1.00 97.31 119 THR A O 1
ATOM 909 N N . ALA A 1 120 ? -0.581 -11.586 -3.066 1.00 97.31 120 ALA A N 1
ATOM 910 C CA . ALA A 1 120 ? -0.791 -11.572 -4.512 1.00 97.31 120 ALA A CA 1
ATOM 911 C C . ALA A 1 120 ? 0.015 -10.461 -5.204 1.00 97.31 120 ALA A C 1
ATOM 913 O O . ALA A 1 120 ? 0.603 -10.699 -6.254 1.00 97.31 120 ALA A O 1
ATOM 914 N N . THR A 1 121 ? 0.090 -9.270 -4.600 1.00 97.62 121 THR A N 1
ATOM 915 C CA . THR A 1 121 ? 0.903 -8.154 -5.115 1.00 97.62 121 THR A CA 1
ATOM 916 C C . THR A 1 121 ? 2.387 -8.520 -5.149 1.00 97.62 121 THR A C 1
ATOM 918 O O . THR A 1 121 ? 3.050 -8.284 -6.156 1.00 97.62 121 THR A O 1
ATOM 921 N N . ALA A 1 122 ? 2.903 -9.133 -4.079 1.00 97.00 122 ALA A N 1
ATOM 922 C CA . ALA A 1 122 ? 4.290 -9.581 -4.005 1.00 97.00 122 ALA A CA 1
ATOM 923 C C . ALA A 1 122 ? 4.596 -10.666 -5.051 1.00 97.00 122 ALA A C 1
ATOM 925 O O . ALA A 1 122 ? 5.534 -10.505 -5.825 1.00 97.00 122 ALA A O 1
ATOM 926 N N . GLY A 1 123 ? 3.767 -11.711 -5.144 1.00 96.50 123 GLY A N 1
ATOM 927 C CA . GLY A 1 123 ? 3.958 -12.777 -6.133 1.00 96.50 123 GLY A CA 1
ATOM 928 C C . GLY A 1 123 ? 3.842 -12.285 -7.581 1.00 96.50 123 GLY A C 1
ATOM 929 O O . GLY A 1 123 ? 4.606 -12.708 -8.447 1.00 96.50 123 GLY A O 1
ATOM 930 N N . ALA A 1 124 ? 2.934 -11.340 -7.853 1.00 96.62 124 ALA A N 1
ATOM 931 C CA . ALA A 1 124 ? 2.839 -10.703 -9.165 1.00 96.62 124 ALA A CA 1
ATOM 932 C C . ALA A 1 124 ? 4.107 -9.903 -9.499 1.00 96.62 124 ALA A C 1
ATOM 934 O O . ALA A 1 124 ? 4.612 -10.004 -10.615 1.00 96.62 124 ALA A O 1
ATOM 935 N N . LEU A 1 125 ? 4.650 -9.149 -8.536 1.00 96.88 125 LEU A N 1
ATOM 936 C CA . LEU A 1 125 ? 5.897 -8.409 -8.723 1.00 96.88 125 LEU A CA 1
ATOM 937 C C . LEU A 1 125 ? 7.073 -9.351 -9.012 1.00 96.88 125 LEU A C 1
ATOM 939 O O . LEU A 1 125 ? 7.821 -9.101 -9.953 1.00 96.88 125 LEU A O 1
ATOM 943 N N . GLU A 1 126 ? 7.220 -10.439 -8.252 1.00 95.94 126 GLU A N 1
ATOM 944 C CA . GLU A 1 126 ? 8.267 -11.446 -8.485 1.00 95.94 126 GLU A CA 1
ATOM 945 C C . GLU A 1 126 ? 8.188 -12.029 -9.898 1.00 95.94 126 GLU A C 1
ATOM 947 O O . GLU A 1 126 ? 9.200 -12.110 -10.596 1.00 95.94 126 GLU A O 1
ATOM 952 N N . PHE A 1 127 ? 6.979 -12.378 -10.348 1.00 95.44 127 PHE A N 1
ATOM 953 C CA . PHE A 1 127 ? 6.749 -12.887 -11.697 1.00 95.44 127 PHE A CA 1
ATOM 954 C C . PHE A 1 127 ? 7.113 -11.858 -12.773 1.00 95.44 127 PHE A C 1
ATOM 956 O O . PHE A 1 127 ? 7.805 -12.193 -13.736 1.00 95.44 127 PHE A O 1
ATOM 963 N N . ILE A 1 128 ? 6.694 -10.601 -12.599 1.00 95.44 128 ILE A N 1
ATOM 964 C CA . ILE A 1 128 ? 6.996 -9.518 -13.541 1.00 95.44 128 ILE A CA 1
ATOM 965 C C . ILE A 1 128 ? 8.507 -9.262 -13.601 1.00 95.44 128 ILE A C 1
ATOM 967 O O . ILE A 1 128 ? 9.057 -9.141 -14.695 1.00 95.44 128 ILE A O 1
ATOM 971 N N . ILE A 1 129 ? 9.197 -9.234 -12.458 1.00 94.56 129 ILE A N 1
ATOM 972 C CA . ILE A 1 129 ? 10.657 -9.071 -12.412 1.00 94.56 129 ILE A CA 1
ATOM 973 C C . ILE A 1 129 ? 11.346 -10.250 -13.101 1.00 94.56 129 ILE A C 1
ATOM 975 O O . ILE A 1 129 ? 12.234 -10.030 -13.923 1.00 94.56 129 ILE A O 1
ATOM 979 N N . GLY A 1 130 ? 10.942 -11.490 -12.818 1.00 94.19 130 GLY A N 1
ATOM 980 C CA . GLY A 1 130 ? 11.508 -12.674 -13.469 1.00 94.19 130 GLY A CA 1
ATOM 981 C C . GLY A 1 130 ? 11.323 -12.660 -14.990 1.00 94.19 130 GLY A C 1
ATOM 982 O O . GLY A 1 130 ? 12.259 -12.947 -15.734 1.00 94.19 130 GLY A O 1
ATOM 983 N N . TYR A 1 131 ? 10.146 -12.247 -15.462 1.00 94.00 131 TYR A N 1
ATOM 984 C CA . TYR A 1 131 ? 9.863 -12.108 -16.890 1.00 94.00 131 TYR A CA 1
ATOM 985 C C . TYR A 1 131 ? 10.704 -11.002 -17.544 1.00 94.00 131 TYR A C 1
ATOM 987 O O . TYR A 1 131 ? 11.365 -11.244 -18.552 1.00 94.00 131 TYR A O 1
ATOM 995 N N . LEU A 1 132 ? 10.729 -9.803 -16.954 1.00 92.88 132 LEU A N 1
ATOM 996 C CA . LEU A 1 132 ? 11.445 -8.648 -17.509 1.00 92.88 132 LEU A CA 1
ATOM 997 C C . LEU A 1 132 ? 12.972 -8.791 -17.432 1.00 92.88 132 LEU A C 1
ATOM 999 O O . LEU A 1 132 ? 13.677 -8.257 -18.283 1.00 92.88 132 LEU A O 1
ATOM 1003 N N . SER A 1 133 ? 13.490 -9.517 -16.439 1.00 90.38 133 SER A N 1
ATOM 1004 C CA . SER A 1 133 ? 14.922 -9.833 -16.320 1.00 90.38 133 SER A CA 1
ATOM 1005 C C . SER A 1 133 ? 15.369 -10.996 -17.213 1.00 90.38 133 SER A C 1
ATOM 1007 O O . SER A 1 133 ? 16.564 -11.270 -17.297 1.00 90.38 133 SER A O 1
ATOM 1009 N N . GLY A 1 134 ? 14.434 -11.692 -17.872 1.00 91.69 134 GLY A N 1
ATOM 1010 C CA . GLY A 1 134 ? 14.723 -12.858 -18.709 1.00 91.69 134 GLY A CA 1
ATOM 1011 C C . GLY A 1 134 ? 15.067 -14.130 -17.925 1.00 91.69 134 GLY A C 1
ATOM 1012 O O . GLY A 1 134 ? 15.462 -15.128 -18.525 1.00 91.69 134 GLY A O 1
ATOM 1013 N N . ASN A 1 135 ? 14.912 -14.123 -16.599 1.00 91.44 135 ASN A N 1
ATOM 1014 C CA . ASN A 1 135 ? 15.178 -15.271 -15.742 1.00 91.44 135 ASN A CA 1
ATOM 1015 C C . ASN A 1 135 ? 13.989 -15.541 -14.814 1.00 91.44 135 ASN A C 1
ATOM 1017 O O . ASN A 1 135 ? 13.844 -14.920 -13.761 1.00 91.44 135 ASN A O 1
ATOM 1021 N N . ILE A 1 136 ? 13.166 -16.523 -15.188 1.00 93.44 136 ILE A N 1
ATOM 1022 C CA . ILE A 1 136 ? 11.994 -16.948 -14.411 1.00 93.44 136 ILE A CA 1
ATOM 1023 C C . ILE A 1 136 ? 12.253 -18.193 -13.551 1.00 93.44 136 ILE A C 1
ATOM 1025 O O . ILE A 1 136 ? 11.382 -18.615 -12.788 1.00 93.44 136 ILE A O 1
ATOM 1029 N N . SER A 1 137 ? 13.443 -18.797 -13.651 1.00 94.31 137 SER A N 1
ATOM 1030 C CA . SER A 1 137 ? 13.715 -20.109 -13.054 1.00 94.31 137 SER A CA 1
ATOM 1031 C C . SER A 1 137 ? 13.686 -20.093 -11.528 1.00 94.31 137 SER A C 1
ATOM 1033 O O . SER A 1 137 ? 13.490 -21.138 -10.923 1.00 94.31 137 SER A O 1
ATOM 1035 N N . TRP A 1 138 ? 13.866 -18.929 -10.899 1.00 92.44 138 TRP A N 1
ATOM 1036 C CA . TRP A 1 138 ? 13.822 -18.758 -9.444 1.00 92.44 138 TRP A CA 1
ATOM 1037 C C . TRP A 1 138 ? 12.419 -18.430 -8.912 1.00 92.44 138 TRP A C 1
ATOM 1039 O O . TRP A 1 138 ? 12.158 -18.620 -7.723 1.00 92.44 138 TRP A O 1
ATOM 1049 N N . VAL A 1 139 ? 11.502 -17.967 -9.770 1.00 93.88 139 VAL A N 1
ATOM 1050 C CA . VAL A 1 139 ? 10.179 -17.479 -9.349 1.00 93.88 139 VAL A CA 1
ATOM 1051 C C . VAL A 1 139 ? 9.319 -18.628 -8.828 1.00 93.88 139 VAL A C 1
ATOM 1053 O O . VAL A 1 139 ? 8.799 -18.553 -7.722 1.00 93.88 139 VAL A O 1
ATOM 1056 N N . LEU A 1 140 ? 9.195 -19.716 -9.591 1.00 91.50 140 LEU A N 1
ATOM 1057 C CA . LEU A 1 140 ? 8.349 -20.854 -9.216 1.00 91.50 140 LEU A CA 1
ATOM 1058 C C . LEU A 1 140 ? 8.909 -21.706 -8.061 1.00 91.50 140 LEU A C 1
ATOM 1060 O O . LEU A 1 140 ? 8.135 -22.018 -7.159 1.00 91.50 140 LEU A O 1
ATOM 1064 N N . PRO A 1 141 ? 10.199 -22.102 -8.037 1.00 94.81 141 PRO A N 1
ATOM 1065 C CA . PRO A 1 141 ? 10.719 -22.940 -6.955 1.00 94.81 141 PRO A CA 1
ATOM 1066 C C . PRO A 1 141 ? 11.106 -22.150 -5.698 1.00 94.81 141 PRO A C 1
ATOM 1068 O O . PRO A 1 141 ? 11.211 -22.746 -4.629 1.00 94.81 141 PRO A O 1
ATOM 1071 N N . GLY A 1 142 ? 11.342 -20.840 -5.812 1.00 93.12 142 GLY A N 1
ATOM 1072 C CA . GLY A 1 142 ? 11.823 -19.998 -4.715 1.00 93.12 142 GLY A CA 1
ATOM 1073 C C . GLY A 1 142 ? 10.843 -18.891 -4.344 1.00 93.12 142 GLY A C 1
ATOM 1074 O O . GLY A 1 142 ? 10.268 -18.928 -3.259 1.00 93.12 142 GLY A O 1
ATOM 1075 N N . GLY A 1 143 ? 10.642 -17.926 -5.247 1.00 93.12 143 GLY A N 1
ATOM 1076 C CA . GLY A 1 143 ? 9.865 -16.707 -4.978 1.00 93.12 143 GLY A CA 1
ATOM 1077 C C . GLY A 1 143 ? 8.449 -16.990 -4.472 1.00 93.12 143 GLY A C 1
ATOM 1078 O O . GLY A 1 143 ? 8.118 -16.691 -3.325 1.00 93.12 143 GLY A O 1
ATOM 1079 N N . ILE A 1 144 ? 7.645 -17.681 -5.283 1.00 94.12 144 ILE A N 1
ATOM 1080 C CA . ILE A 1 144 ? 6.241 -17.984 -4.976 1.00 94.12 144 ILE A CA 1
ATOM 1081 C C . ILE A 1 144 ? 6.084 -18.802 -3.678 1.00 94.12 144 ILE A C 1
ATOM 1083 O O . ILE A 1 144 ? 5.250 -18.434 -2.848 1.00 94.12 144 ILE A O 1
ATOM 1087 N N . PRO A 1 145 ? 6.859 -19.877 -3.427 1.00 96.25 145 PRO A N 1
ATOM 1088 C CA . PRO A 1 145 ? 6.808 -20.586 -2.150 1.00 96.25 145 PRO A CA 1
ATOM 1089 C C . PRO A 1 145 ? 7.119 -19.698 -0.942 1.00 96.25 145 PRO A C 1
ATOM 1091 O O . PRO A 1 145 ? 6.423 -19.785 0.071 1.00 96.25 145 PRO A O 1
ATOM 1094 N N . ILE A 1 146 ? 8.129 -18.828 -1.042 1.00 95.88 146 ILE A N 1
ATOM 1095 C CA . ILE A 1 146 ? 8.522 -17.925 0.048 1.00 95.88 146 ILE A CA 1
ATOM 1096 C C . ILE A 1 146 ? 7.425 -16.885 0.306 1.00 95.88 146 ILE A C 1
ATOM 1098 O O . ILE A 1 146 ? 7.041 -16.670 1.461 1.00 95.88 146 ILE A O 1
ATOM 1102 N N . THR A 1 147 ? 6.873 -16.268 -0.741 1.00 96.25 147 THR A N 1
ATOM 1103 C CA . THR A 1 147 ? 5.803 -15.270 -0.592 1.00 96.25 147 THR A CA 1
ATOM 1104 C C . THR A 1 147 ? 4.510 -15.881 -0.067 1.00 96.25 147 THR A C 1
ATOM 1106 O O . THR A 1 147 ? 3.876 -15.300 0.823 1.00 96.25 147 THR A O 1
ATOM 1109 N N . LEU A 1 148 ? 4.143 -17.079 -0.529 1.00 96.88 148 LEU A N 1
ATOM 1110 C CA . LEU A 1 148 ? 3.013 -17.834 0.014 1.00 96.88 148 LEU A CA 1
ATOM 1111 C C . LEU A 1 148 ? 3.220 -18.180 1.487 1.00 96.88 148 LEU A C 1
ATOM 1113 O O . LEU A 1 148 ? 2.310 -17.962 2.288 1.00 96.88 148 LEU A O 1
ATOM 1117 N N . LEU A 1 149 ? 4.407 -18.664 1.864 1.00 97.69 149 LEU A N 1
ATOM 1118 C CA . LEU A 1 149 ? 4.724 -18.972 3.257 1.00 97.69 149 LEU A CA 1
ATOM 1119 C C . LEU A 1 149 ? 4.586 -17.725 4.139 1.00 97.69 149 LEU A C 1
ATOM 1121 O O . LEU A 1 149 ? 3.939 -17.785 5.186 1.00 97.69 149 LEU A O 1
ATOM 1125 N N . GLY A 1 150 ? 5.112 -16.581 3.694 1.00 96.62 150 GLY A N 1
ATOM 1126 C CA . GLY A 1 150 ? 4.951 -15.301 4.387 1.00 96.62 150 GLY A CA 1
ATOM 1127 C C . GLY A 1 150 ? 3.481 -14.902 4.561 1.00 96.62 150 GLY A C 1
ATOM 1128 O O . GLY A 1 150 ? 3.067 -14.520 5.659 1.00 96.62 150 GLY A O 1
ATOM 1129 N N . GLY A 1 151 ? 2.667 -15.058 3.514 1.00 96.75 151 GLY A N 1
ATOM 1130 C CA . GLY A 1 151 ? 1.222 -14.816 3.567 1.00 96.75 151 GLY A CA 1
ATOM 1131 C C . GLY A 1 151 ? 0.489 -15.737 4.546 1.00 96.75 151 GLY A C 1
ATOM 1132 O O . GLY A 1 151 ? -0.330 -15.275 5.346 1.00 96.75 151 GLY A O 1
ATOM 1133 N N . VAL A 1 152 ? 0.813 -17.033 4.539 1.00 97.62 152 VAL A N 1
ATOM 1134 C CA . VAL A 1 152 ? 0.243 -18.025 5.465 1.00 97.62 152 VAL A CA 1
ATOM 1135 C C . VAL A 1 152 ? 0.626 -17.702 6.906 1.00 97.62 152 VAL A C 1
ATOM 1137 O O . VAL A 1 152 ? -0.250 -17.678 7.771 1.00 97.62 152 VAL A O 1
ATOM 1140 N N . LEU A 1 153 ? 1.897 -17.390 7.172 1.00 97.25 153 LEU A N 1
ATOM 1141 C CA . LEU A 1 153 ? 2.371 -17.006 8.503 1.00 97.25 153 LEU A CA 1
ATOM 1142 C C . LEU A 1 153 ? 1.682 -15.730 8.999 1.00 97.25 153 LEU A C 1
ATOM 1144 O O . LEU A 1 153 ? 1.188 -15.705 10.126 1.00 97.25 153 LEU A O 1
ATOM 1148 N N . ALA A 1 154 ? 1.558 -14.703 8.156 1.00 94.81 154 ALA A N 1
ATOM 1149 C CA . ALA A 1 154 ? 0.803 -13.496 8.492 1.00 94.81 154 ALA A CA 1
ATOM 1150 C C . ALA A 1 154 ? -0.672 -13.816 8.807 1.00 94.81 154 ALA A C 1
ATOM 1152 O O . ALA A 1 154 ? -1.235 -13.304 9.780 1.00 94.81 154 ALA A O 1
ATOM 1153 N N . GLY A 1 155 ? -1.291 -14.708 8.028 1.00 95.50 155 GLY A N 1
ATOM 1154 C CA . GLY A 1 155 ? -2.649 -15.201 8.262 1.00 95.50 155 GLY A CA 1
ATOM 1155 C C . GLY A 1 155 ? -2.795 -15.928 9.599 1.00 95.50 155 GLY A C 1
ATOM 1156 O O . GLY A 1 155 ? -3.737 -15.651 10.346 1.00 95.50 155 GLY A O 1
ATOM 1157 N N . LEU A 1 156 ? -1.844 -16.804 9.933 1.00 94.94 156 LEU A N 1
ATOM 1158 C CA . LEU A 1 156 ? -1.781 -17.512 11.212 1.00 94.94 156 LEU A CA 1
ATOM 1159 C C . LEU A 1 156 ? -1.604 -16.543 12.381 1.00 94.94 156 LEU A C 1
ATOM 1161 O O . LEU A 1 156 ? -2.333 -16.651 13.364 1.00 94.94 156 LEU A O 1
ATOM 1165 N N . ILE A 1 157 ? -0.719 -15.552 12.263 1.00 92.56 157 ILE A N 1
ATOM 1166 C CA . ILE A 1 157 ? -0.530 -14.515 13.287 1.00 92.56 157 ILE A CA 1
ATOM 1167 C C . ILE A 1 157 ? -1.838 -13.756 13.520 1.00 92.56 157 ILE A C 1
ATOM 1169 O O . ILE A 1 157 ? -2.254 -13.582 14.666 1.00 92.56 157 ILE A O 1
ATOM 1173 N N . VAL A 1 158 ? -2.542 -13.350 12.459 1.00 92.38 158 VAL A N 1
ATOM 1174 C CA . VAL A 1 158 ? -3.843 -12.673 12.589 1.00 92.38 158 VAL A CA 1
ATOM 1175 C C . VAL A 1 158 ? -4.903 -13.587 13.208 1.00 92.38 158 VAL A C 1
ATOM 1177 O O . VAL A 1 158 ? -5.674 -13.130 14.059 1.00 92.38 158 VAL A O 1
ATOM 1180 N N . LEU A 1 159 ? -4.950 -14.865 12.820 1.00 92.69 159 LEU A N 1
ATOM 1181 C CA . LEU A 1 159 ? -5.842 -15.869 13.410 1.00 92.69 159 LEU A CA 1
ATOM 1182 C C . LEU A 1 159 ? -5.592 -16.012 14.914 1.00 92.69 159 LEU A C 1
ATOM 1184 O O . LEU A 1 159 ? -6.537 -15.919 15.702 1.00 92.69 159 LEU A O 1
ATOM 1188 N N . LEU A 1 160 ? -4.333 -16.206 15.307 1.00 90.94 160 LEU A N 1
ATOM 1189 C CA . LEU A 1 160 ? -3.912 -16.363 16.695 1.00 90.94 160 LEU A CA 1
ATOM 1190 C C . LEU A 1 160 ? -4.177 -15.092 17.498 1.00 90.94 160 LEU A C 1
ATOM 1192 O O . LEU A 1 160 ? -4.794 -15.177 18.553 1.00 90.94 160 LEU A O 1
ATOM 1196 N N . ALA A 1 161 ? -3.834 -13.912 16.980 1.00 88.38 161 ALA A N 1
ATOM 1197 C CA . ALA A 1 161 ? -4.105 -12.637 17.642 1.00 88.38 161 ALA A CA 1
ATOM 1198 C C . ALA A 1 161 ? -5.611 -12.407 17.855 1.00 88.38 161 ALA A C 1
ATOM 1200 O O . ALA A 1 161 ? -6.036 -11.926 18.908 1.00 88.38 161 ALA A O 1
ATOM 1201 N N . ARG A 1 162 ? -6.449 -12.781 16.880 1.00 85.94 162 ARG A N 1
ATOM 1202 C CA . ARG A 1 162 ? -7.912 -12.701 17.009 1.00 85.94 162 ARG A CA 1
ATOM 1203 C C . ARG A 1 162 ? -8.464 -13.718 18.005 1.00 85.94 162 ARG A C 1
ATOM 1205 O O . ARG A 1 162 ? -9.371 -13.363 18.755 1.00 85.94 162 ARG A O 1
ATOM 1212 N N . LYS A 1 163 ? -7.943 -14.950 18.030 1.00 83.44 163 LYS A N 1
ATOM 1213 C CA . LYS A 1 163 ? -8.317 -15.962 19.034 1.00 83.44 163 LYS A CA 1
ATOM 1214 C C . LYS A 1 163 ? -7.860 -15.551 20.435 1.00 83.44 163 LYS A C 1
ATOM 1216 O O . LYS A 1 163 ? -8.670 -15.606 21.346 1.00 83.44 163 LYS A O 1
ATOM 1221 N N . ALA A 1 164 ? -6.639 -15.049 20.595 1.00 81.19 164 ALA A N 1
ATOM 1222 C CA . ALA A 1 164 ? -6.102 -14.551 21.861 1.00 81.19 164 ALA A CA 1
ATOM 1223 C C . ALA A 1 164 ? -6.917 -13.366 22.405 1.00 81.19 164 ALA A C 1
ATOM 1225 O O . ALA A 1 164 ? -7.291 -13.367 23.574 1.00 81.19 164 ALA A O 1
ATOM 1226 N N . LYS A 1 165 ? -7.304 -12.406 21.548 1.00 67.75 165 LYS A N 1
ATOM 1227 C CA . LYS A 1 165 ? -8.238 -11.332 21.939 1.00 67.75 165 LYS A CA 1
ATOM 1228 C C . LYS A 1 165 ? -9.606 -11.862 22.390 1.00 67.75 165 LYS A C 1
ATOM 1230 O O . LYS A 1 165 ? -10.207 -11.260 23.271 1.00 67.75 165 LYS A O 1
ATOM 1235 N N . ARG A 1 166 ? -10.100 -12.968 21.813 1.00 62.81 166 ARG A N 1
ATOM 1236 C CA . ARG A 1 166 ? -11.341 -13.637 22.265 1.00 62.81 166 ARG A CA 1
ATOM 1237 C C . ARG A 1 166 ? -11.155 -14.452 23.548 1.00 62.81 166 ARG A C 1
ATOM 1239 O O . ARG A 1 166 ? -12.106 -14.579 24.303 1.00 62.81 166 ARG A O 1
ATOM 1246 N N . LEU A 1 167 ? -9.959 -14.988 23.784 1.00 58.47 167 LEU A N 1
ATOM 1247 C CA . LEU A 1 167 ? -9.603 -15.777 24.971 1.00 58.47 167 LEU A CA 1
ATOM 1248 C C . LEU A 1 167 ? -9.281 -14.905 26.198 1.00 58.47 167 LEU A C 1
ATOM 1250 O O . LEU A 1 167 ? -9.064 -15.426 27.284 1.00 58.47 167 LEU A O 1
ATOM 1254 N N . GLY A 1 168 ? -9.311 -13.582 26.041 1.00 55.38 168 GLY A N 1
ATOM 1255 C CA . GLY A 1 168 ? -9.048 -12.626 27.102 1.00 55.38 168 GLY A CA 1
ATOM 1256 C C . GLY A 1 168 ? -7.609 -12.135 27.040 1.00 55.38 168 GLY A C 1
ATOM 1257 O O . GLY A 1 168 ? -6.665 -12.852 27.366 1.00 55.38 168 GLY A O 1
ATOM 1258 N N . SER A 1 169 ? -7.457 -10.853 26.702 1.00 57.94 169 SER A N 1
ATOM 1259 C CA . SER A 1 169 ? -6.214 -10.072 26.807 1.00 57.94 169 SER A CA 1
ATOM 1260 C C . SER A 1 169 ? -5.531 -10.174 28.182 1.00 57.94 169 SER A C 1
ATOM 1262 O O . SER A 1 169 ? -4.365 -9.817 28.317 1.00 57.94 169 SER A O 1
ATOM 1264 N N . ASN A 1 170 ? -6.237 -10.695 29.188 1.00 59.56 170 ASN A N 1
ATOM 1265 C CA . ASN A 1 170 ? -5.718 -10.965 30.517 1.00 59.56 170 ASN A CA 1
ATOM 1266 C C . ASN A 1 170 ? -4.601 -12.012 30.491 1.00 59.56 170 ASN A C 1
ATOM 1268 O O . ASN A 1 170 ? -3.587 -11.784 31.130 1.00 59.56 170 ASN A O 1
ATOM 1272 N N . LEU A 1 171 ? -4.710 -13.116 29.741 1.00 63.28 171 LEU A N 1
ATOM 1273 C CA . LEU A 1 171 ? -3.717 -14.200 29.835 1.00 63.28 171 LEU A CA 1
ATOM 1274 C C . LEU A 1 171 ? -2.326 -13.765 29.340 1.00 63.28 171 LEU A C 1
ATOM 1276 O O . LEU A 1 171 ? -1.324 -14.065 29.978 1.00 63.28 171 LEU A O 1
ATOM 1280 N N . ALA A 1 172 ? -2.265 -12.998 28.247 1.00 64.19 172 ALA A N 1
ATOM 1281 C CA . ALA A 1 172 ? -1.009 -12.435 27.746 1.00 64.19 172 ALA A CA 1
ATOM 1282 C C . ALA A 1 172 ? -0.415 -11.393 28.713 1.00 64.19 172 ALA A C 1
ATOM 1284 O O . ALA A 1 172 ? 0.800 -11.343 28.884 1.00 64.19 172 ALA A O 1
ATOM 1285 N N . SER A 1 173 ? -1.267 -10.608 29.387 1.00 65.88 173 SER A N 1
ATOM 1286 C CA . SER A 1 173 ? -0.841 -9.688 30.449 1.00 65.88 173 SER A CA 1
ATOM 1287 C C . SER A 1 173 ? -0.319 -10.434 31.679 1.00 65.88 173 SER A C 1
ATOM 1289 O O . SER A 1 173 ? 0.688 -10.023 32.240 1.00 65.88 173 SER A O 1
ATOM 1291 N N . TRP A 1 174 ? -0.961 -11.535 32.082 1.00 71.38 174 TRP A N 1
ATOM 1292 C CA . TRP A 1 174 ? -0.537 -12.371 33.210 1.00 71.38 174 TRP A CA 1
ATOM 1293 C C . TRP A 1 174 ? 0.795 -13.074 32.939 1.00 71.38 174 TRP A C 1
ATOM 1295 O O . TRP A 1 174 ? 1.624 -13.149 33.835 1.00 71.38 174 TRP A O 1
ATOM 1305 N N . ILE A 1 175 ? 1.034 -13.538 31.708 1.00 78.56 175 ILE A N 1
ATOM 1306 C CA . ILE A 1 175 ? 2.315 -14.154 31.327 1.00 78.56 175 ILE A CA 1
ATOM 1307 C C . ILE A 1 175 ? 3.448 -13.118 31.348 1.00 78.56 175 ILE A C 1
ATOM 1309 O O . ILE A 1 175 ? 4.532 -13.422 31.830 1.00 78.56 175 ILE A O 1
ATOM 1313 N N . LEU A 1 176 ? 3.200 -11.892 30.870 1.00 73.44 176 LEU A N 1
ATOM 1314 C CA . LEU A 1 176 ? 4.197 -10.815 30.912 1.00 73.44 176 LEU A CA 1
ATOM 1315 C C . LEU A 1 176 ? 4.457 -10.311 32.338 1.00 73.44 176 LEU A C 1
ATOM 1317 O O . LEU A 1 176 ? 5.610 -10.080 32.678 1.00 73.44 176 LEU A O 1
ATOM 1321 N N . LEU A 1 177 ? 3.419 -10.202 33.175 1.00 71.88 177 LEU A N 1
ATOM 1322 C CA . LEU A 1 177 ? 3.548 -9.843 34.595 1.00 71.88 177 LEU A CA 1
ATOM 1323 C C . LEU A 1 177 ? 4.220 -10.936 35.435 1.00 71.88 177 LEU A C 1
ATOM 1325 O O . LEU A 1 177 ? 4.824 -10.622 36.446 1.00 71.88 177 LEU A O 1
ATOM 1329 N N . ALA A 1 178 ? 4.120 -12.208 35.043 1.00 74.56 178 ALA A N 1
ATOM 1330 C CA . ALA A 1 178 ? 4.803 -13.306 35.730 1.00 74.56 178 ALA A CA 1
ATOM 1331 C C . ALA A 1 178 ? 6.298 -13.415 35.371 1.00 74.56 178 ALA A C 1
ATOM 1333 O O . ALA A 1 178 ? 7.027 -14.154 36.029 1.00 74.56 178 ALA A O 1
ATOM 1334 N N . LEU A 1 179 ? 6.744 -12.722 34.317 1.00 76.38 179 LEU A N 1
ATOM 1335 C CA . LEU A 1 179 ? 8.136 -12.693 33.851 1.00 76.38 179 LEU A CA 1
ATOM 1336 C C . LEU A 1 179 ? 8.917 -11.453 34.327 1.00 76.38 179 LEU A C 1
ATOM 1338 O O . LEU A 1 179 ? 10.134 -11.418 34.144 1.00 76.38 179 LEU A O 1
ATOM 1342 N N . THR A 1 180 ? 8.240 -10.457 34.907 1.00 63.25 180 THR A N 1
ATOM 1343 C CA . THR A 1 180 ? 8.826 -9.255 35.534 1.00 63.25 180 THR A CA 1
ATOM 1344 C C . THR A 1 180 ? 8.818 -9.373 37.045 1.00 63.25 180 THR A C 1
ATOM 1346 O O . THR A 1 180 ? 9.864 -9.077 37.658 1.00 63.25 180 THR A O 1
#

pLDDT: mean 86.06, std 11.83, range [53.53, 97.69]

Sequence (180 aa):
MPYCSRCGVEVDPEIVRCPLCEAPIQQLPLNGGNPWPAKAAPPPLPAPRSTEERIALAKTLTTLGFLIPASIVMSVDWFVSGRLTWSLLVLSCLVAAWLCAILPLVFTRRPYSLIVSLTATAGALEFIIGYLSGNISWVLPGGIPITLLGGVLAGLIVLLARKAKRLGSNLASWILLALT